Protein AF-A0A2M8EUF8-F1 (afdb_monomer)

Solvent-accessible surface area (backbone atoms only — not comparable to full-atom values): 2851 Å² total; per-residue (Å²): 96,82,42,82,46,81,40,92,45,58,35,69,84,59,85,46,74,70,22,46,50,52,38,53,50,50,61,62,49,51,78,74,28,52,71,48,80,46,56,45,74,84,51,97,89,110

Foldseek 3Di:
DEEEAEDAAALPPPDDPSSVVVVVVCVVPVVPYHYDYDYDYDDPVD

Near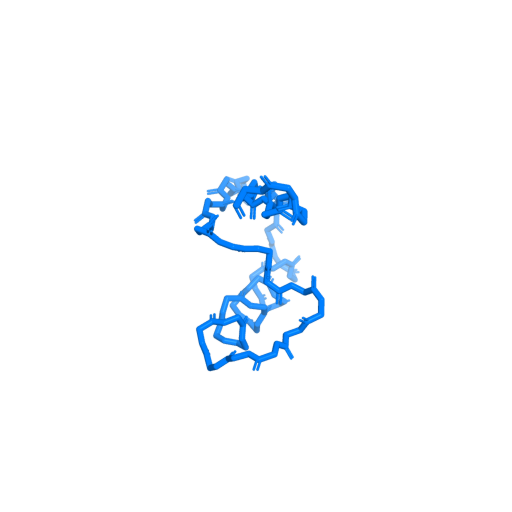est PDB structures (foldseek):
  8rz3-assembly2_B  TM=6.563E-01  e=1.697E+00  Variovorax paradoxus
  7n2w-assembly1_B  TM=4.174E-01  e=1.466E+00  Klebsiella pneumoniae subsp. pneumoniae MGH 78578
  8jjt-assembly3_B  TM=4.986E-01  e=2.829E+00  Variovorax paradoxus
  6pa8-assembly1_B-2  TM=3.721E-01  e=2.444E+00  Escherichia coli K-12

Organism: NCBI:txid1974876

Structure (mmCIF, N/CA/C/O backbone):
data_AF-A0A2M8EUF8-F1
#
_entry.id   AF-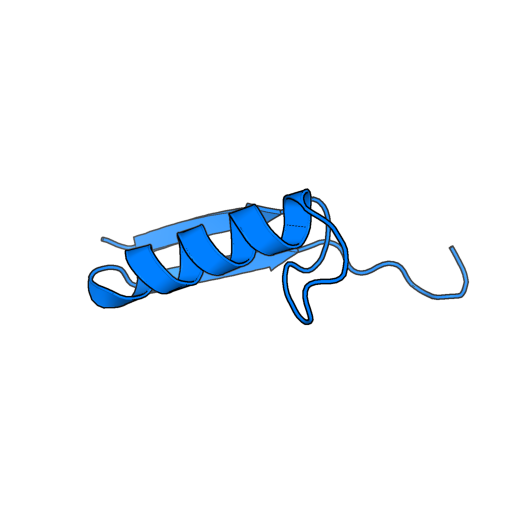A0A2M8EUF8-F1
#
loop_
_atom_site.group_PDB
_atom_site.id
_atom_site.type_symbol
_atom_site.label_atom_id
_atom_site.label_alt_id
_atom_site.label_comp_id
_atom_site.label_asym_id
_atom_site.label_entity_id
_atom_site.label_seq_id
_atom_site.pdbx_PDB_ins_code
_atom_site.Cartn_x
_atom_site.Cartn_y
_atom_site.Cartn_z
_atom_site.occupancy
_atom_site.B_iso_or_equiv
_atom_site.auth_seq_id
_atom_site.auth_comp_id
_atom_site.auth_asym_id
_atom_site.auth_atom_id
_atom_site.pdbx_PDB_model_num
ATOM 1 N N . MET A 1 1 ? -10.023 2.035 12.089 1.00 97.75 1 MET A N 1
ATOM 2 C CA . MET A 1 1 ? -9.770 3.334 11.420 1.00 97.75 1 MET A CA 1
ATOM 3 C C . MET A 1 1 ? -9.997 3.161 9.930 1.00 97.75 1 MET A C 1
ATOM 5 O O . MET A 1 1 ? -9.866 2.033 9.459 1.00 97.75 1 MET A O 1
ATOM 9 N N . LYS A 1 2 ? -10.332 4.244 9.221 1.00 98.25 2 LYS A N 1
ATOM 10 C CA . LYS A 1 2 ? -10.422 4.260 7.756 1.00 98.25 2 LYS A CA 1
ATOM 11 C C . LYS A 1 2 ? -9.137 4.852 7.188 1.00 98.25 2 LYS A C 1
ATOM 13 O O . LYS A 1 2 ? -8.743 5.935 7.615 1.00 98.25 2 LYS A O 1
ATOM 18 N N . ILE A 1 3 ? -8.475 4.130 6.289 1.00 98.31 3 ILE A N 1
ATOM 19 C CA . ILE A 1 3 ? -7.192 4.521 5.697 1.00 98.31 3 ILE A CA 1
ATOM 20 C C . ILE A 1 3 ? -7.369 4.633 4.183 1.00 98.31 3 ILE A C 1
ATOM 22 O O . ILE A 1 3 ? -7.751 3.664 3.529 1.00 98.31 3 ILE A O 1
ATOM 26 N N . LEU A 1 4 ? -7.053 5.802 3.625 1.00 98.19 4 LEU A N 1
ATOM 27 C CA . LEU A 1 4 ? -6.883 5.977 2.184 1.00 98.19 4 LEU A CA 1
ATOM 28 C C . LEU A 1 4 ? -5.419 5.705 1.830 1.00 98.19 4 LEU A C 1
ATOM 30 O O . LEU A 1 4 ? -4.528 6.424 2.278 1.00 98.19 4 LEU A O 1
ATOM 34 N N . MET A 1 5 ? -5.175 4.670 1.031 1.00 97.56 5 MET A N 1
ATOM 35 C CA . MET A 1 5 ? -3.842 4.305 0.566 1.00 97.56 5 MET A CA 1
ATOM 36 C C . MET A 1 5 ? -3.677 4.703 -0.900 1.00 97.56 5 MET A C 1
ATOM 38 O O . MET A 1 5 ? -4.408 4.220 -1.760 1.00 97.56 5 MET A O 1
ATOM 42 N N . LEU A 1 6 ? -2.709 5.580 -1.174 1.00 97.25 6 LEU A N 1
ATOM 43 C CA . LEU A 1 6 ? -2.376 6.045 -2.521 1.00 97.25 6 LEU A CA 1
ATOM 44 C C . LEU A 1 6 ? -1.074 5.388 -2.973 1.00 97.25 6 LEU A C 1
ATOM 46 O O . LEU A 1 6 ? -0.054 5.516 -2.292 1.00 97.25 6 LEU A O 1
ATOM 50 N N . THR A 1 7 ? -1.091 4.697 -4.111 1.00 95.12 7 THR A N 1
ATOM 51 C CA . THR A 1 7 ? 0.113 4.068 -4.669 1.00 95.12 7 THR A CA 1
ATOM 52 C C . THR A 1 7 ? 0.367 4.516 -6.112 1.00 95.12 7 THR A C 1
ATOM 54 O O . THR A 1 7 ? -0.569 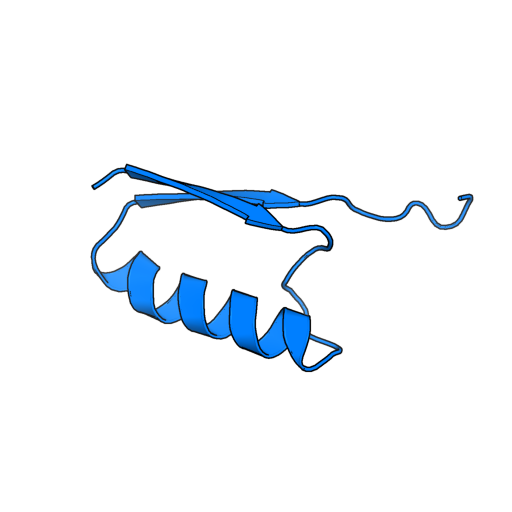4.644 -6.901 1.00 95.12 7 THR A O 1
ATOM 57 N N . PRO A 1 8 ? 1.637 4.733 -6.506 1.00 92.38 8 PRO A N 1
ATOM 58 C CA . PRO A 1 8 ? 1.978 5.185 -7.860 1.00 92.38 8 PRO A CA 1
ATOM 59 C C . PRO A 1 8 ? 1.785 4.101 -8.934 1.00 92.38 8 PRO A C 1
ATOM 61 O O . PRO A 1 8 ? 1.882 4.382 -10.122 1.00 92.38 8 PRO A O 1
ATOM 64 N N . TYR A 1 9 ? 1.540 2.859 -8.522 1.00 91.88 9 TYR A N 1
ATOM 65 C CA . TYR A 1 9 ? 1.240 1.712 -9.373 1.00 91.88 9 TYR A CA 1
ATOM 66 C C . TYR A 1 9 ? 0.356 0.732 -8.601 1.00 91.88 9 TYR A C 1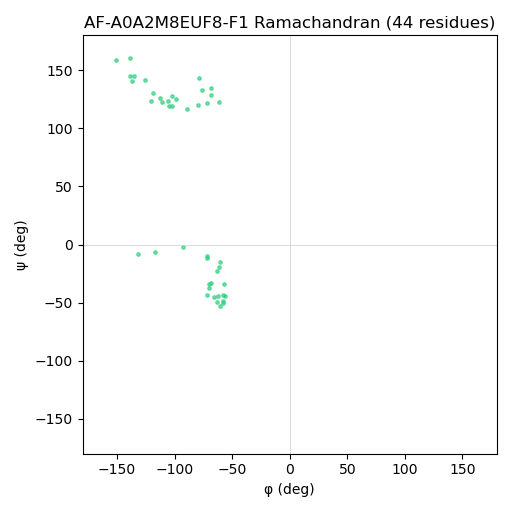
ATOM 68 O O . TYR A 1 9 ? 0.346 0.742 -7.362 1.00 91.88 9 TYR A O 1
ATOM 76 N N . LEU A 1 10 ? -0.369 -0.124 -9.320 1.00 94.25 10 LEU A N 1
ATOM 77 C CA . LEU A 1 10 ? -1.185 -1.172 -8.716 1.00 94.25 10 LEU A CA 1
ATOM 78 C C . LEU A 1 10 ? -0.293 -2.151 -7.915 1.00 94.25 10 LEU A C 1
ATOM 80 O O . LEU A 1 10 ? 0.646 -2.711 -8.479 1.00 94.25 10 LEU A O 1
ATOM 84 N N . PRO A 1 11 ? -0.532 -2.364 -6.605 1.00 95.38 11 PRO A N 1
ATOM 85 C CA . PRO A 1 11 ? 0.292 -3.252 -5.775 1.00 95.38 11 PRO A CA 1
ATOM 86 C C . PRO A 1 11 ? 0.119 -4.747 -6.070 1.00 95.38 11 PRO A C 1
ATOM 88 O O . PRO A 1 11 ? 0.878 -5.555 -5.536 1.00 95.38 11 PRO A O 1
ATOM 91 N N . TYR A 1 12 ? -0.901 -5.124 -6.847 1.00 95.06 12 TYR A N 1
ATOM 92 C CA . TYR A 1 12 ? -1.262 -6.509 -7.137 1.00 95.06 12 TYR A CA 1
ATOM 93 C C . TYR A 1 12 ?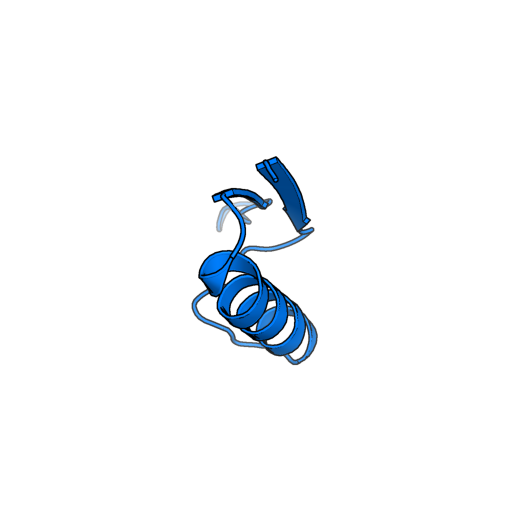 -1.612 -6.705 -8.624 1.00 95.06 12 TYR A C 1
ATOM 95 O O . TYR A 1 12 ? -2.323 -5.866 -9.170 1.00 95.06 12 TYR A O 1
ATOM 103 N N . PRO A 1 13 ? -1.219 -7.824 -9.258 1.00 93.88 13 PRO A N 1
ATOM 104 C CA . PRO A 1 13 ? -0.307 -8.848 -8.745 1.00 93.88 13 PRO A CA 1
ATOM 105 C C . PRO A 1 13 ? 1.126 -8.297 -8.618 1.00 93.88 13 PRO A C 1
ATOM 107 O O . PRO A 1 13 ? 1.592 -7.628 -9.537 1.00 93.88 13 PRO A O 1
ATOM 110 N N . PRO A 1 14 ? 1.832 -8.539 -7.496 1.00 92.50 14 PRO A N 1
ATOM 111 C CA . PRO A 1 14 ? 3.111 -7.888 -7.244 1.00 92.50 14 PRO A CA 1
ATOM 112 C C . PRO A 1 14 ? 4.213 -8.433 -8.161 1.00 92.50 14 PRO A C 1
ATOM 114 O O . PRO A 1 14 ? 4.533 -9.618 -8.111 1.00 92.50 14 PRO A O 1
ATOM 117 N N . SER A 1 15 ? 4.835 -7.553 -8.948 1.00 93.12 15 SER A N 1
ATOM 118 C CA . SER A 1 15 ? 5.943 -7.892 -9.862 1.00 93.12 15 SER A CA 1
ATOM 119 C C . SER A 1 15 ? 7.274 -7.205 -9.532 1.00 93.12 15 SER A C 1
ATOM 121 O O . SER A 1 15 ? 8.300 -7.512 -10.133 1.00 93.12 15 SER A O 1
ATOM 123 N N . SER A 1 16 ? 7.289 -6.288 -8.559 1.00 94.19 16 SER A N 1
ATOM 124 C CA . SER A 1 16 ? 8.489 -5.564 -8.123 1.00 94.19 16 SER A CA 1
ATOM 125 C C . SER A 1 16 ? 8.553 -5.426 -6.603 1.00 94.19 16 SER A C 1
ATOM 127 O O . SER A 1 16 ? 7.534 -5.501 -5.915 1.00 94.19 16 SER A O 1
ATOM 129 N N . GLY A 1 17 ? 9.743 -5.163 -6.052 1.00 95.88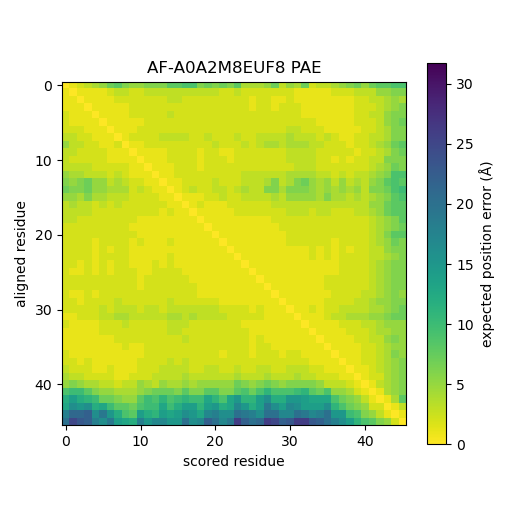 17 GLY A N 1
ATOM 130 C CA . GLY A 1 17 ? 9.925 -5.018 -4.601 1.00 95.88 17 GLY A CA 1
ATOM 131 C C . GLY A 1 17 ? 9.046 -3.927 -3.969 1.00 95.88 17 GLY A C 1
ATOM 132 O O . GLY A 1 17 ? 8.556 -4.088 -2.851 1.00 95.88 17 GLY A O 1
ATOM 133 N N . GLY A 1 18 ? 8.778 -2.840 -4.698 1.00 94.12 18 GLY A N 1
ATOM 134 C CA . GLY A 1 18 ? 7.883 -1.777 -4.236 1.00 94.12 18 GLY A CA 1
ATOM 135 C C . GLY A 1 18 ? 6.406 -2.198 -4.193 1.00 94.12 18 GLY A C 1
ATOM 136 O O . GLY A 1 18 ? 5.700 -1.879 -3.230 1.00 94.12 18 GLY A O 1
ATOM 137 N N . GLN A 1 19 ? 5.957 -2.994 -5.172 1.00 95.62 19 GLN A N 1
ATOM 138 C CA . GLN A 1 19 ? 4.627 -3.614 -5.149 1.00 95.62 19 GLN A CA 1
ATOM 139 C C . GLN A 1 19 ? 4.512 -4.626 -4.005 1.00 95.62 19 GLN A C 1
ATOM 141 O O . GLN A 1 19 ? 3.557 -4.559 -3.236 1.00 95.62 19 GLN A O 1
ATOM 146 N N . VAL A 1 20 ? 5.524 -5.484 -3.813 1.00 97.62 20 VAL A N 1
ATOM 147 C CA . VAL A 1 20 ? 5.574 -6.468 -2.715 1.00 97.62 20 VAL A CA 1
ATOM 148 C C . VAL A 1 20 ? 5.474 -5.787 -1.348 1.00 97.62 20 VAL A C 1
ATOM 150 O O . VAL A 1 20 ? 4.723 -6.248 -0.485 1.00 97.62 20 VAL A O 1
ATOM 153 N N . ARG A 1 21 ? 6.194 -4.676 -1.138 1.00 97.00 21 ARG A N 1
ATOM 154 C CA . ARG A 1 21 ? 6.111 -3.893 0.104 1.00 97.00 21 ARG A CA 1
ATOM 155 C C . ARG A 1 21 ? 4.695 -3.366 0.329 1.00 97.00 21 ARG A C 1
ATOM 157 O O . ARG A 1 21 ? 4.133 -3.581 1.400 1.00 97.00 21 ARG A O 1
ATOM 164 N N . SER A 1 22 ? 4.132 -2.689 -0.671 1.00 97.00 22 SER A N 1
ATOM 165 C CA . SER A 1 22 ? 2.802 -2.074 -0.568 1.00 97.00 22 SER A CA 1
ATOM 166 C C . SER A 1 22 ? 1.720 -3.128 -0.334 1.00 97.00 22 SER A C 1
ATOM 168 O O . SER A 1 22 ? 0.897 -2.973 0.563 1.00 97.00 22 SER A O 1
ATOM 170 N N . TYR A 1 23 ? 1.776 -4.242 -1.067 1.00 97.62 23 TYR A N 1
ATOM 171 C CA . TYR A 1 23 ? 0.866 -5.372 -0.912 1.00 97.62 23 TYR A CA 1
ATOM 172 C C . TYR A 1 23 ? 0.901 -5.955 0.506 1.00 97.62 23 TYR A C 1
ATOM 174 O O . TYR A 1 23 ? -0.142 -6.088 1.142 1.00 97.62 23 TYR A O 1
ATOM 182 N N . ASN A 1 24 ? 2.091 -6.257 1.040 1.00 98.06 24 ASN A N 1
ATOM 183 C CA . ASN A 1 24 ? 2.204 -6.824 2.386 1.00 98.06 24 ASN A CA 1
ATOM 184 C C . ASN A 1 24 ? 1.815 -5.825 3.481 1.00 98.06 24 ASN A C 1
ATOM 186 O O . ASN A 1 24 ? 1.239 -6.228 4.492 1.00 98.06 24 ASN A O 1
ATOM 190 N N . LEU A 1 25 ? 2.081 -4.531 3.290 1.00 97.81 25 LEU A N 1
ATOM 191 C CA . LEU A 1 25 ? 1.633 -3.494 4.216 1.00 97.81 25 LEU A CA 1
ATOM 192 C C . LEU A 1 25 ? 0.100 -3.429 4.268 1.00 97.81 25 LEU A C 1
ATOM 194 O O . LEU A 1 25 ? -0.474 -3.512 5.353 1.00 97.81 25 LEU A O 1
ATOM 198 N N . ILE A 1 26 ? -0.555 -3.367 3.103 1.00 97.56 26 ILE A N 1
ATOM 199 C CA . ILE A 1 26 ? -2.021 -3.380 2.989 1.00 97.56 26 ILE A CA 1
ATOM 200 C C . ILE A 1 26 ? -2.584 -4.650 3.625 1.00 97.56 26 ILE A C 1
ATOM 202 O O . ILE A 1 26 ? -3.478 -4.563 4.460 1.00 97.56 26 ILE A O 1
ATOM 206 N N . LYS A 1 27 ? -2.023 -5.822 3.298 1.00 97.19 27 LYS A N 1
ATOM 207 C CA . LYS A 1 27 ? -2.465 -7.118 3.833 1.00 97.19 27 LYS A CA 1
ATOM 208 C C . LYS A 1 27 ? -2.437 -7.159 5.362 1.00 97.19 27 LYS A C 1
ATOM 210 O O . LYS A 1 27 ? -3.389 -7.632 5.975 1.00 97.19 27 LYS A O 1
ATOM 215 N N . ASN A 1 28 ? -1.367 -6.658 5.983 1.00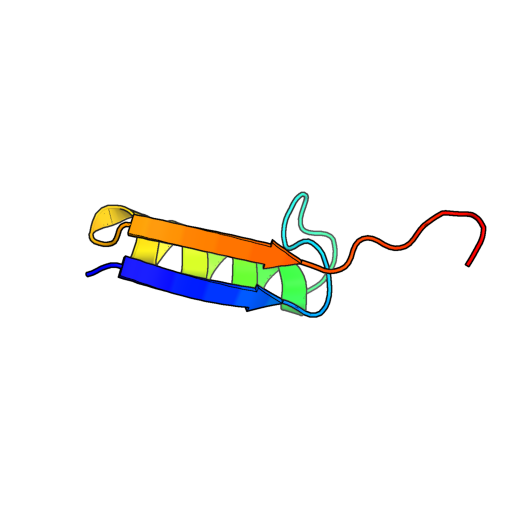 98.19 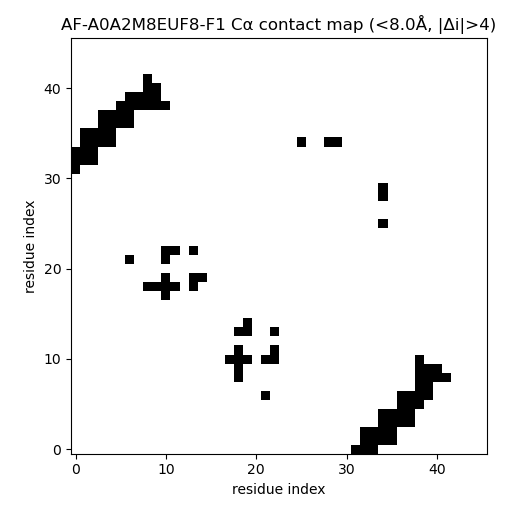28 ASN A N 1
ATOM 216 C CA . ASN A 1 28 ? -1.252 -6.644 7.441 1.00 98.19 28 ASN A CA 1
ATOM 217 C C . ASN A 1 28 ? -2.196 -5.617 8.086 1.00 98.19 28 ASN A C 1
ATOM 219 O O . ASN A 1 28 ? -2.864 -5.936 9.070 1.00 98.19 28 ASN A O 1
ATOM 223 N N . LEU A 1 29 ? -2.298 -4.405 7.531 1.00 97.94 29 LEU A N 1
ATOM 224 C CA . LEU A 1 29 ? -3.149 -3.341 8.078 1.00 97.94 29 LEU A CA 1
ATOM 225 C C . LEU A 1 29 ? -4.650 -3.624 7.901 1.00 97.94 29 LEU A C 1
ATOM 227 O O . LEU A 1 29 ? -5.438 -3.302 8.791 1.00 97.94 29 LEU A O 1
ATOM 231 N N . ALA A 1 30 ? -5.042 -4.279 6.805 1.00 97.75 30 ALA A N 1
ATOM 232 C CA . ALA A 1 30 ? -6.431 -4.638 6.517 1.00 97.75 30 ALA A CA 1
ATOM 233 C C . ALA A 1 30 ? -7.044 -5.583 7.567 1.00 97.75 30 ALA A C 1
ATOM 235 O O . ALA A 1 30 ? -8.261 -5.635 7.710 1.00 97.75 30 ALA A O 1
ATOM 236 N N . SER A 1 31 ? -6.219 -6.284 8.359 1.00 97.75 31 SER A N 1
ATOM 237 C CA . SER A 1 31 ? -6.699 -7.125 9.468 1.00 97.75 31 SER A CA 1
ATOM 238 C C . SER A 1 31 ? -7.415 -6.340 10.576 1.00 97.75 31 SER A C 1
ATOM 240 O O . SER A 1 31 ? -8.199 -6.916 11.327 1.00 97.75 31 SER A O 1
ATOM 242 N N . LYS A 1 32 ? -7.141 -5.033 10.705 1.00 98.31 32 LYS A N 1
ATOM 243 C CA . LYS A 1 32 ? -7.667 -4.170 11.780 1.00 98.31 32 LYS A CA 1
ATOM 244 C C . LYS A 1 32 ? -8.257 -2.852 11.275 1.00 98.31 32 LYS A C 1
ATOM 246 O O . LYS A 1 32 ? -8.804 -2.072 12.064 1.00 98.31 32 LYS A O 1
ATOM 251 N N . HIS A 1 33 ? -8.097 -2.541 9.993 1.00 98.44 33 HIS A N 1
ATOM 252 C CA . HIS A 1 33 ? -8.455 -1.251 9.415 1.00 98.44 33 HIS A CA 1
ATOM 253 C C . HIS A 1 33 ? -9.195 -1.429 8.091 1.00 98.44 33 HIS A C 1
ATOM 255 O O . HIS A 1 33 ? -8.884 -2.319 7.308 1.00 98.44 33 HIS A O 1
ATOM 261 N N . GLU A 1 34 ? -10.152 -0.542 7.837 1.00 98.56 34 GLU A N 1
ATOM 262 C CA . GLU A 1 34 ? -10.820 -0.434 6.542 1.00 98.56 34 GLU A CA 1
ATOM 263 C C . GLU A 1 34 ? -9.893 0.353 5.613 1.00 98.56 34 GLU A C 1
ATOM 265 O O . GLU A 1 34 ? -9.525 1.490 5.925 1.00 98.56 34 GLU A O 1
ATOM 270 N N . ILE A 1 35 ? -9.476 -0.262 4.507 1.00 98.31 35 ILE A N 1
ATOM 271 C CA . ILE A 1 35 ? -8.552 0.348 3.549 1.00 98.31 35 ILE A CA 1
ATOM 272 C C . ILE A 1 35 ? -9.274 0.600 2.233 1.00 98.31 35 ILE A C 1
ATOM 274 O O . ILE A 1 35 ? -9.791 -0.329 1.616 1.00 98.31 35 ILE A O 1
ATOM 278 N N . THR A 1 36 ? -9.218 1.847 1.7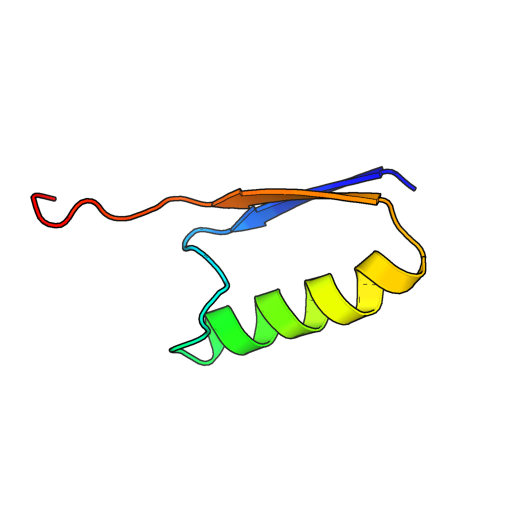73 1.00 98.25 36 THR A N 1
ATOM 279 C CA . THR A 1 36 ? -9.554 2.229 0.401 1.00 98.25 36 THR A CA 1
ATOM 280 C C . THR A 1 36 ? -8.250 2.435 -0.359 1.00 98.25 36 THR A C 1
ATOM 282 O O . THR A 1 36 ? -7.440 3.277 0.025 1.00 98.25 36 THR A O 1
ATOM 285 N N . LEU A 1 37 ? -8.025 1.664 -1.421 1.00 97.69 37 LEU A N 1
ATOM 286 C CA . LEU A 1 37 ? -6.818 1.741 -2.244 1.00 97.69 37 LEU A CA 1
ATOM 287 C C . LEU A 1 37 ? -7.105 2.498 -3.543 1.00 97.69 37 LEU A C 1
ATOM 289 O O . LEU A 1 37 ? -8.023 2.137 -4.274 1.00 97.69 37 LEU A O 1
ATOM 293 N N . PHE A 1 38 ? -6.284 3.502 -3.841 1.00 97.62 38 PHE A N 1
ATOM 294 C CA . PHE A 1 38 ? -6.231 4.171 -5.138 1.00 97.62 38 PHE A CA 1
ATOM 295 C C . PHE A 1 38 ? -4.844 3.981 -5.742 1.00 97.62 38 PHE A C 1
ATOM 297 O O . PHE A 1 38 ? -3.823 4.230 -5.095 1.00 97.62 38 PHE A O 1
ATOM 304 N N . SER A 1 39 ? -4.817 3.556 -6.999 1.00 95.44 39 SER A N 1
ATOM 305 C CA . SER A 1 39 ? -3.585 3.287 -7.729 1.00 95.44 39 SER A CA 1
ATOM 306 C C . SER A 1 39 ? -3.692 3.796 -9.153 1.00 95.44 39 SER A C 1
ATOM 308 O O . SER A 1 39 ? -4.751 3.701 -9.771 1.00 95.44 39 SER A O 1
ATOM 310 N N . LEU A 1 40 ? -2.577 4.280 -9.690 1.00 93.00 40 LEU A N 1
ATOM 311 C CA . LEU A 1 40 ? -2.467 4.527 -11.122 1.00 93.00 40 LEU A CA 1
ATOM 312 C C . LEU A 1 40 ? -2.275 3.190 -11.849 1.00 93.00 40 LEU A C 1
ATOM 314 O O . LEU A 1 40 ? -1.450 2.364 -11.444 1.00 93.00 40 LEU A O 1
ATOM 318 N N . ILE A 1 41 ? -3.039 2.979 -12.919 1.00 89.56 41 ILE A N 1
ATOM 319 C CA . ILE A 1 41 ? -2.885 1.841 -13.827 1.00 89.56 41 ILE A CA 1
ATOM 320 C C . ILE A 1 41 ? -2.363 2.400 -15.142 1.00 89.56 41 ILE A C 1
ATOM 322 O O . ILE A 1 41 ? -2.984 3.285 -15.725 1.00 89.56 41 ILE A O 1
ATOM 326 N N . LYS A 1 42 ? -1.211 1.896 -15.588 1.00 80.62 42 LYS A N 1
ATOM 327 C CA . LYS A 1 42 ? -0.698 2.229 -16.915 1.00 80.62 42 LYS A CA 1
ATOM 328 C C . LYS A 1 42 ? -1.603 1.596 -17.963 1.00 80.62 42 LYS A C 1
ATOM 330 O O . LYS A 1 42 ? -1.879 0.400 -17.890 1.00 80.62 42 LYS A O 1
ATOM 335 N N . ASN A 1 43 ? -2.055 2.398 -18.915 1.00 80.44 43 ASN A N 1
ATOM 336 C CA . ASN A 1 43 ? -2.670 1.894 -20.131 1.00 80.44 43 ASN A CA 1
ATOM 337 C C . ASN A 1 43 ? -1.550 1.425 -21.069 1.00 80.44 43 ASN A C 1
ATOM 339 O O . ASN A 1 43 ? -0.511 2.067 -21.133 1.00 80.44 43 ASN A O 1
ATOM 343 N N . GLU A 1 44 ? -1.741 0.342 -21.821 1.00 73.25 44 GLU A N 1
ATOM 344 C CA . GLU A 1 44 ? -0.729 -0.158 -22.774 1.00 73.25 44 GLU A CA 1
ATOM 345 C C . GLU A 1 44 ? -0.373 0.864 -23.870 1.00 73.25 44 GLU A C 1
ATOM 347 O O . GLU A 1 44 ? 0.622 0.711 -24.573 1.00 73.25 44 GLU A O 1
ATOM 352 N N . LYS A 1 45 ? -1.204 1.901 -24.025 1.00 69.88 45 LYS A N 1
ATOM 353 C CA . LYS A 1 45 ? -1.055 2.978 -25.008 1.00 69.88 45 LYS A CA 1
ATOM 354 C C . LYS A 1 45 ? -0.306 4.215 -24.487 1.00 69.88 45 LYS A C 1
ATOM 356 O O . LYS A 1 45 ? -0.138 5.147 -25.270 1.00 69.88 45 LYS A O 1
ATOM 361 N N . GLU A 1 46 ? 0.097 4.239 -23.214 1.00 57.75 46 GLU A N 1
ATOM 362 C CA . GLU A 1 46 ? 0.835 5.343 -22.567 1.00 57.75 46 GLU A CA 1
ATOM 363 C C . GLU A 1 46 ? 2.215 4.923 -22.042 1.00 57.75 46 GLU A C 1
ATOM 365 O O . GLU A 1 46 ? 2.333 3.856 -21.394 1.00 57.75 46 GLU A O 1
#

Sequence (46 aa):
MKILMLTPYLPYPPSSGGQVRSYNLIKNLASKHEITLFSLIKNEKE

Mean predicted aligned error: 3.38 Å

Radius of gyration: 11.42 Å; Cα contacts (8 Å, |Δi|>4): 53; chains: 1; bounding box: 21×15×37 Å

Secondary structure (DSSP, 8-state):
-EEEEEESS--SS--SHHHHHHHHHHHHHTTTSEEEEEE----TT-

pLDDT: mean 93.68, std 8.21, range [57.75, 98.56]